Protein AF-A0A2W5Z7L6-F1 (afdb_monomer_lite)

Foldseek 3Di:
DDDDDPQQQLVLLLCVQWFDPDDSPRSVVSNVVLLVVLVVLCVVVVDDPDPPPLDDDLVLSVVVNVVCVVVVTDTDDSVRSVVSSSVSCVSRSSSVVVVCVVVVHPDDRSDDDCPDPPPPPPPPPPPPDDDDD

Structure (mmCIF, N/CA/C/O backbone):
data_AF-A0A2W5Z7L6-F1
#
_entry.id   AF-A0A2W5Z7L6-F1
#
loop_
_atom_site.group_PDB
_atom_site.id
_atom_site.type_symbol
_atom_site.label_atom_id
_atom_site.label_alt_id
_atom_site.label_comp_id
_atom_site.label_asym_id
_atom_site.label_entity_id
_atom_site.label_seq_id
_atom_site.pdbx_PDB_ins_code
_atom_site.Cartn_x
_atom_site.Cartn_y
_atom_site.Cartn_z
_atom_site.occupancy
_atom_site.B_iso_or_equiv
_atom_site.auth_seq_id
_atom_site.auth_comp_id
_atom_site.auth_asym_id
_atom_site.auth_atom_id
_atom_site.pdbx_PDB_model_num
ATOM 1 N N . MET A 1 1 ? -24.737 1.013 -9.338 1.00 31.98 1 MET A N 1
ATOM 2 C CA . MET A 1 1 ? -24.524 -0.426 -9.071 1.00 31.98 1 MET A CA 1
ATOM 3 C C . MET A 1 1 ? -23.499 -0.945 -10.077 1.00 31.98 1 MET A C 1
ATOM 5 O O . MET A 1 1 ? -23.868 -1.246 -11.199 1.00 31.98 1 MET A O 1
ATOM 9 N N . GLY A 1 2 ? -22.207 -0.924 -9.748 1.00 28.06 2 GLY A N 1
ATOM 10 C CA . GLY A 1 2 ? -21.147 -1.270 -10.710 1.00 28.06 2 GLY A CA 1
ATOM 11 C C . GLY A 1 2 ? -19.815 -0.652 -10.316 1.00 28.06 2 GLY A C 1
ATOM 12 O O . GLY A 1 2 ? -19.227 0.117 -11.063 1.00 28.06 2 GLY A O 1
ATOM 13 N N . GLU A 1 3 ? -19.409 -0.903 -9.076 1.00 34.84 3 GLU A N 1
ATOM 14 C CA . GLU A 1 3 ? -18.363 -0.161 -8.379 1.00 34.84 3 GLU A CA 1
ATOM 15 C C . GLU A 1 3 ? -17.191 -1.080 -8.040 1.00 34.84 3 GLU A C 1
ATOM 17 O O . GLU A 1 3 ? -16.825 -1.228 -6.879 1.00 34.84 3 GLU A O 1
ATOM 22 N N . LEU A 1 4 ? -16.611 -1.784 -9.010 1.00 37.47 4 LEU A N 1
ATOM 23 C CA . LEU A 1 4 ? -15.525 -2.692 -8.662 1.00 37.47 4 LEU A CA 1
ATOM 24 C C . LEU A 1 4 ? -14.564 -2.942 -9.827 1.00 37.47 4 LEU A C 1
ATOM 26 O O . LEU A 1 4 ? -14.965 -3.255 -10.938 1.00 37.47 4 LEU A O 1
ATOM 30 N N . VAL A 1 5 ? -13.275 -2.894 -9.474 1.00 38.72 5 VAL A N 1
ATOM 31 C CA . VAL A 1 5 ? -12.135 -3.509 -10.174 1.00 38.72 5 VAL A CA 1
ATOM 32 C C . VAL A 1 5 ? -11.429 -2.662 -11.238 1.00 38.72 5 VAL A C 1
ATOM 34 O O . VAL A 1 5 ? -11.528 -2.899 -12.431 1.00 38.72 5 VAL A O 1
ATOM 37 N N . ARG A 1 6 ? -10.542 -1.778 -10.767 1.00 46.94 6 ARG A N 1
ATOM 38 C CA . ARG A 1 6 ? -9.160 -1.650 -11.288 1.00 46.94 6 ARG A CA 1
ATOM 39 C C . ARG A 1 6 ? -8.192 -1.486 -10.107 1.00 46.94 6 ARG A C 1
ATOM 41 O O . ARG A 1 6 ? -7.502 -0.486 -9.958 1.00 46.94 6 ARG A O 1
ATOM 48 N N . ARG A 1 7 ? -8.292 -2.462 -9.196 1.00 57.03 7 ARG A N 1
ATOM 49 C CA . ARG A 1 7 ? -7.987 -2.394 -7.753 1.00 57.03 7 ARG A CA 1
ATOM 50 C C . ARG A 1 7 ? -6.961 -3.440 -7.283 1.00 57.03 7 ARG A C 1
ATOM 52 O O . ARG A 1 7 ? -6.832 -3.657 -6.091 1.00 57.03 7 ARG A O 1
ATOM 59 N N . GLY A 1 8 ? -6.299 -4.143 -8.199 1.00 62.47 8 GLY A N 1
ATOM 60 C CA . GLY A 1 8 ? -5.717 -5.458 -7.923 1.00 62.47 8 GLY A CA 1
ATOM 61 C C . GLY A 1 8 ? -4.839 -5.540 -6.667 1.00 62.47 8 GLY A C 1
ATOM 62 O O . GLY A 1 8 ? -5.253 -6.136 -5.677 1.00 62.47 8 GLY A O 1
ATOM 63 N N . ALA A 1 9 ? -3.639 -4.957 -6.709 1.00 74.62 9 ALA A N 1
ATOM 64 C CA . ALA A 1 9 ? -2.643 -5.133 -5.651 1.00 74.62 9 ALA A CA 1
ATOM 65 C C . ALA A 1 9 ? -2.923 -4.284 -4.398 1.00 74.62 9 ALA A C 1
ATOM 67 O O . ALA A 1 9 ? -2.893 -4.831 -3.296 1.00 74.62 9 ALA A O 1
ATOM 68 N N . ASP A 1 10 ? -3.251 -2.993 -4.537 1.00 79.88 10 ASP A N 1
ATOM 69 C CA . ASP A 1 10 ? -3.519 -2.121 -3.380 1.00 79.88 10 ASP A CA 1
ATOM 70 C C . ASP A 1 10 ? -4.782 -2.541 -2.622 1.00 79.88 10 ASP A C 1
ATOM 72 O O . ASP A 1 10 ? -4.746 -2.649 -1.399 1.00 79.88 10 ASP A O 1
ATOM 76 N N . ALA A 1 11 ? -5.885 -2.874 -3.307 1.00 81.00 11 ALA A N 1
ATOM 77 C CA . ALA A 1 11 ? -7.087 -3.327 -2.603 1.00 81.00 11 ALA A CA 1
ATOM 78 C C . ALA A 1 11 ? -6.933 -4.743 -2.046 1.00 81.00 11 ALA A C 1
ATOM 80 O O . ALA A 1 11 ? -7.488 -5.034 -0.991 1.00 81.00 11 ALA A O 1
ATOM 81 N N . ALA A 1 12 ? -6.160 -5.616 -2.700 1.00 84.31 12 ALA A N 1
ATOM 82 C CA . ALA A 1 12 ? -5.785 -6.892 -2.102 1.00 84.31 12 ALA A CA 1
ATOM 83 C C . ALA A 1 12 ? -4.958 -6.696 -0.827 1.00 84.31 12 ALA A C 1
ATOM 85 O O . ALA A 1 12 ? -5.232 -7.344 0.180 1.00 84.31 12 ALA A O 1
ATOM 86 N N . THR A 1 13 ? -3.985 -5.783 -0.861 1.00 86.12 13 THR A N 1
ATOM 87 C CA . THR A 1 13 ? -3.162 -5.435 0.303 1.00 86.12 13 THR A CA 1
ATOM 88 C C . THR A 1 13 ? -4.048 -4.898 1.421 1.00 86.12 13 THR A C 1
ATOM 90 O O . THR A 1 13 ? -3.995 -5.420 2.527 1.00 86.12 13 THR A O 1
ATOM 93 N N . LEU A 1 14 ? -4.946 -3.959 1.106 1.00 87.38 14 LEU A N 1
ATOM 94 C CA . LEU A 1 14 ? -5.916 -3.404 2.045 1.00 87.38 14 LEU A CA 1
ATOM 95 C C . LEU A 1 14 ? -6.777 -4.510 2.671 1.00 87.38 14 LEU A C 1
ATOM 97 O O . LEU A 1 14 ? -6.848 -4.615 3.886 1.00 87.38 14 LEU A O 1
ATOM 101 N N . VAL A 1 15 ? -7.359 -5.402 1.864 1.00 87.00 15 VAL A N 1
ATOM 102 C CA . VAL A 1 15 ? -8.164 -6.533 2.359 1.00 87.00 15 VAL A CA 1
ATOM 103 C C . VAL A 1 15 ? -7.360 -7.450 3.282 1.00 87.00 15 VAL A C 1
ATOM 105 O O . VAL A 1 15 ? -7.878 -7.913 4.295 1.00 87.00 15 VAL A O 1
ATOM 108 N N . MET A 1 16 ? -6.100 -7.726 2.950 1.00 88.50 16 MET A N 1
ATOM 109 C CA . MET A 1 16 ? -5.254 -8.630 3.727 1.00 88.50 16 MET A CA 1
ATOM 110 C C . MET A 1 16 ? -4.808 -8.041 5.070 1.00 88.50 16 MET A C 1
ATOM 112 O O . MET A 1 16 ? -4.636 -8.803 6.030 1.00 88.50 16 MET A O 1
ATOM 116 N N . THR A 1 17 ? -4.599 -6.723 5.139 1.00 89.75 17 THR A N 1
ATOM 117 C CA . THR A 1 17 ? -4.024 -6.056 6.315 1.00 89.75 17 THR A CA 1
ATOM 118 C C . THR A 1 17 ? -5.068 -5.408 7.214 1.00 89.75 17 THR A C 1
ATOM 120 O O . THR A 1 17 ? -4.860 -5.377 8.424 1.00 89.75 17 THR A O 1
ATOM 123 N N . THR A 1 18 ? -6.191 -4.934 6.663 1.00 89.31 18 THR A N 1
ATOM 124 C CA . THR A 1 18 ? -7.180 -4.149 7.418 1.00 89.31 18 THR A CA 1
ATOM 125 C C . THR A 1 18 ? -8.434 -4.926 7.790 1.00 89.31 18 THR A C 1
ATOM 127 O O . THR A 1 18 ? -8.981 -4.669 8.859 1.00 89.31 18 THR A O 1
ATOM 130 N N . LEU A 1 19 ? -8.899 -5.876 6.968 1.00 89.56 19 LEU A N 1
ATOM 131 C CA . LEU A 1 19 ? -10.149 -6.588 7.248 1.00 89.56 19 LEU A CA 1
ATOM 132 C C . LEU A 1 19 ? -9.960 -7.701 8.284 1.00 89.56 19 LEU A C 1
ATOM 134 O O . LEU A 1 19 ? -8.963 -8.435 8.287 1.00 89.56 19 LEU A O 1
ATOM 138 N N . ASP A 1 20 ? -10.972 -7.851 9.135 1.00 88.62 20 ASP A N 1
ATOM 139 C CA . ASP A 1 20 ? -11.078 -8.938 10.102 1.00 88.62 20 ASP A CA 1
ATOM 140 C C . ASP A 1 20 ? -12.243 -9.886 9.769 1.00 88.62 20 ASP A C 1
ATOM 142 O O . ASP A 1 20 ? -13.331 -9.457 9.377 1.00 88.62 20 ASP A O 1
ATOM 146 N N . GLY A 1 21 ? -12.006 -11.194 9.901 1.00 82.69 21 GLY A N 1
ATOM 147 C CA . GLY A 1 21 ? -13.012 -12.238 9.666 1.00 82.69 21 GLY A CA 1
ATOM 148 C C . GLY A 1 21 ? -13.432 -12.472 8.205 1.00 82.69 21 GLY A C 1
ATOM 149 O O . GLY A 1 21 ? -14.432 -13.151 7.971 1.00 82.69 21 GLY A O 1
ATOM 150 N N . VAL A 1 22 ? -12.704 -11.939 7.215 1.00 83.25 22 VAL A N 1
ATOM 151 C CA . VAL A 1 22 ? -13.022 -12.092 5.779 1.00 83.25 22 VAL A CA 1
ATOM 152 C C . VAL A 1 22 ? -12.050 -13.071 5.098 1.00 83.25 22 VAL A C 1
ATOM 154 O O . VAL A 1 22 ? -10.847 -13.011 5.360 1.00 83.25 22 VAL A O 1
ATOM 157 N N . PRO A 1 23 ? -12.509 -13.956 4.190 1.00 84.12 23 PRO A N 1
ATOM 158 C CA . PRO A 1 23 ? -11.617 -14.816 3.413 1.00 84.12 23 PRO A CA 1
ATOM 159 C C . PRO A 1 23 ? -10.623 -14.018 2.552 1.00 84.12 23 PRO A C 1
ATOM 161 O O . PRO A 1 23 ? -11.008 -13.295 1.636 1.00 84.12 23 PRO A O 1
ATOM 164 N N . VAL A 1 24 ? -9.322 -14.205 2.792 1.00 86.25 24 VAL A N 1
ATOM 165 C CA . VAL A 1 24 ? -8.242 -13.453 2.114 1.00 86.25 24 VAL A CA 1
ATOM 166 C C . VAL A 1 24 ? -7.613 -14.176 0.914 1.00 86.25 24 VAL A C 1
ATOM 168 O O . VAL A 1 24 ? -6.661 -13.671 0.324 1.00 86.25 24 VAL A O 1
ATOM 171 N N . GLY A 1 25 ? -8.102 -15.363 0.535 1.00 82.75 25 GLY A N 1
ATOM 172 C CA . GLY A 1 25 ? -7.473 -16.208 -0.496 1.00 82.75 25 GLY A CA 1
ATOM 173 C C . GLY A 1 25 ? -7.332 -15.518 -1.860 1.00 82.75 25 GLY A C 1
ATOM 174 O O . GLY A 1 25 ? -6.235 -15.451 -2.416 1.00 82.75 25 GLY A O 1
ATOM 175 N N . HIS A 1 26 ? -8.422 -14.930 -2.356 1.00 83.81 26 HIS A N 1
ATOM 176 C CA . HIS A 1 26 ? -8.436 -14.187 -3.620 1.00 83.81 26 HIS A CA 1
ATOM 177 C C . HIS A 1 26 ? -7.556 -12.932 -3.565 1.00 83.81 26 HIS A C 1
ATOM 179 O O . HIS A 1 26 ? -6.823 -12.648 -4.512 1.00 83.81 26 HIS A O 1
ATOM 185 N N . ALA A 1 27 ? -7.568 -12.218 -2.434 1.00 85.12 27 ALA A N 1
ATOM 186 C CA . ALA A 1 27 ? -6.703 -11.062 -2.219 1.00 85.12 27 ALA A CA 1
ATOM 187 C C . ALA A 1 27 ? -5.222 -11.471 -2.271 1.00 85.12 27 ALA A C 1
ATOM 189 O O . ALA A 1 27 ? -4.432 -10.874 -2.996 1.00 85.12 27 ALA A O 1
ATOM 190 N N . ARG A 1 28 ? -4.847 -12.569 -1.609 1.00 85.88 28 ARG A N 1
ATOM 191 C CA . ARG A 1 28 ? -3.474 -13.088 -1.638 1.00 85.88 28 ARG A CA 1
ATOM 192 C C . ARG A 1 28 ? -3.019 -13.471 -3.046 1.00 85.88 28 ARG A C 1
ATOM 194 O O . ARG A 1 28 ? -1.869 -13.204 -3.391 1.00 85.88 28 ARG A O 1
ATOM 201 N N . LEU A 1 29 ? -3.888 -14.089 -3.847 1.00 87.25 29 LEU A N 1
ATOM 202 C CA . LEU A 1 29 ? -3.576 -14.416 -5.240 1.00 87.25 29 LEU A CA 1
ATOM 203 C C . LEU A 1 29 ? -3.331 -13.142 -6.058 1.00 87.25 29 LEU A C 1
ATOM 205 O O . LEU A 1 29 ? -2.295 -13.022 -6.707 1.00 87.25 29 LEU A O 1
ATOM 209 N N . MET A 1 30 ? -4.243 -12.174 -5.972 1.00 86.81 30 MET A N 1
ATOM 210 C CA . MET A 1 30 ? -4.142 -10.904 -6.692 1.00 86.81 30 MET A CA 1
ATOM 211 C C . MET A 1 30 ? -2.889 -10.110 -6.292 1.00 86.81 30 MET A C 1
ATOM 213 O O . MET A 1 30 ? -2.201 -9.577 -7.160 1.00 86.81 30 MET A O 1
ATOM 217 N N . PHE A 1 31 ? -2.547 -10.085 -5.000 1.00 86.12 31 PHE A N 1
ATOM 218 C CA . PHE A 1 31 ? -1.304 -9.486 -4.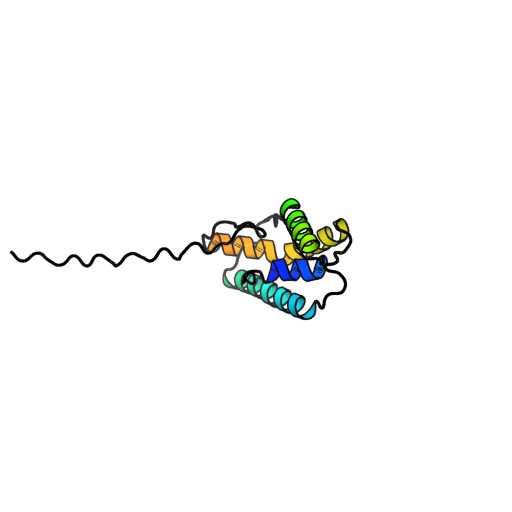514 1.00 86.12 31 PHE A CA 1
ATOM 219 C C . PHE A 1 31 ? -0.076 -10.155 -5.141 1.00 86.12 31 PHE A C 1
ATOM 221 O O . PHE A 1 31 ? 0.797 -9.462 -5.655 1.00 86.12 31 PHE A O 1
ATOM 228 N N . LYS A 1 32 ? -0.014 -11.495 -5.144 1.00 86.75 32 LYS A N 1
ATOM 229 C CA . LYS A 1 32 ? 1.118 -12.232 -5.728 1.00 86.75 32 LYS A CA 1
ATOM 230 C C . LYS A 1 32 ? 1.266 -11.963 -7.222 1.00 86.75 32 LYS A C 1
ATOM 232 O O . LYS A 1 32 ? 2.367 -11.668 -7.668 1.00 86.75 32 LYS A O 1
ATOM 237 N N . VAL A 1 33 ? 0.170 -12.0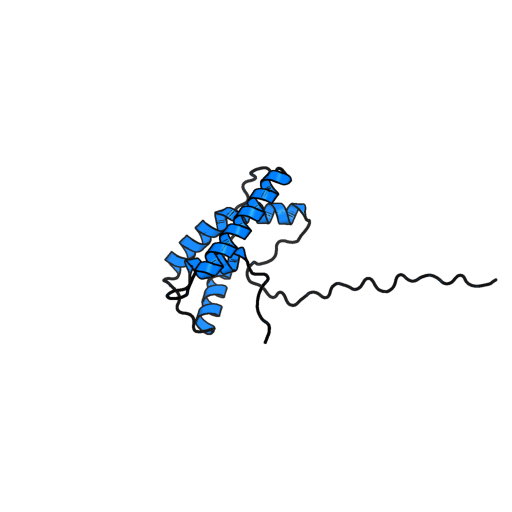39 -7.977 1.00 88.44 33 VAL A N 1
ATOM 238 C CA . VAL A 1 33 ? 0.177 -11.771 -9.424 1.00 88.44 33 VAL A CA 1
ATOM 239 C C . VAL A 1 33 ? 0.630 -10.338 -9.703 1.00 88.44 33 VAL A C 1
ATOM 241 O O . VAL A 1 33 ? 1.493 -10.126 -10.548 1.00 88.44 33 VAL A O 1
ATOM 244 N N . GLY A 1 34 ? 0.104 -9.359 -8.960 1.00 83.00 34 GLY A N 1
ATOM 245 C CA . GLY A 1 34 ? 0.503 -7.958 -9.103 1.00 83.00 34 GLY A CA 1
ATOM 246 C C . GLY A 1 34 ? 1.978 -7.719 -8.771 1.00 83.00 34 GLY A C 1
ATOM 247 O O . GLY A 1 34 ? 2.671 -7.044 -9.526 1.00 83.00 34 GLY A O 1
ATOM 248 N N . ALA A 1 35 ? 2.477 -8.306 -7.682 1.00 83.50 35 ALA A N 1
ATOM 249 C CA . ALA A 1 35 ? 3.879 -8.187 -7.290 1.00 83.50 35 ALA A CA 1
ATOM 250 C C . ALA A 1 35 ? 4.826 -8.811 -8.330 1.00 83.50 35 ALA A C 1
ATOM 252 O O . ALA A 1 35 ? 5.838 -8.202 -8.672 1.00 83.50 35 ALA A O 1
ATOM 253 N N . HIS A 1 36 ? 4.481 -9.984 -8.872 1.00 85.38 36 HIS A N 1
ATOM 254 C CA . HIS A 1 36 ? 5.264 -10.619 -9.933 1.00 85.38 36 HIS A CA 1
ATOM 255 C C . HIS A 1 36 ? 5.257 -9.810 -11.228 1.00 85.38 36 HIS A C 1
ATOM 257 O O . HIS A 1 36 ? 6.318 -9.609 -11.800 1.00 85.38 36 HIS A O 1
ATOM 263 N N . LEU A 1 37 ? 4.111 -9.257 -11.638 1.00 85.31 37 LEU A N 1
ATOM 264 C CA . LEU A 1 37 ? 4.045 -8.393 -12.819 1.00 85.31 37 LEU A CA 1
ATOM 265 C C . LEU A 1 37 ? 5.012 -7.204 -12.711 1.00 85.31 37 LEU A C 1
ATOM 267 O O . LEU A 1 37 ? 5.725 -6.895 -13.662 1.00 85.31 37 LEU A O 1
ATOM 271 N N . VAL A 1 38 ? 5.050 -6.541 -11.551 1.00 81.38 38 VAL A N 1
ATOM 272 C CA . VAL A 1 38 ? 5.969 -5.417 -11.317 1.00 81.38 38 VAL A CA 1
ATOM 273 C C . VAL A 1 38 ? 7.428 -5.881 -11.350 1.00 81.38 38 VAL A C 1
ATOM 275 O O . VAL A 1 38 ? 8.274 -5.198 -11.927 1.00 81.38 38 VAL A O 1
ATOM 278 N N . ALA A 1 39 ? 7.728 -7.043 -10.766 1.00 82.31 39 ALA A N 1
ATOM 279 C CA . ALA A 1 39 ? 9.067 -7.625 -10.806 1.00 82.31 39 ALA A CA 1
ATOM 280 C C . ALA A 1 39 ? 9.508 -7.964 -12.243 1.00 82.31 39 ALA A C 1
ATOM 282 O O . ALA A 1 39 ? 10.634 -7.644 -12.629 1.00 82.31 39 ALA A O 1
ATOM 283 N N . ASP A 1 40 ? 8.613 -8.532 -13.050 1.00 84.81 40 ASP A N 1
ATOM 284 C CA . ASP A 1 40 ? 8.870 -8.876 -14.449 1.00 84.81 40 ASP A CA 1
ATOM 285 C C . ASP A 1 40 ? 9.093 -7.621 -15.296 1.00 84.81 40 ASP A C 1
ATOM 287 O O . ASP A 1 40 ? 10.039 -7.562 -16.079 1.00 84.81 40 ASP A O 1
ATOM 291 N N . MET A 1 41 ? 8.285 -6.573 -15.098 1.00 82.69 41 MET A N 1
ATOM 292 C CA . MET A 1 41 ? 8.498 -5.282 -15.758 1.00 82.69 41 MET A CA 1
ATOM 293 C C . MET A 1 41 ? 9.849 -4.679 -15.381 1.00 82.69 41 MET A C 1
ATOM 295 O O . MET A 1 41 ? 10.602 -4.258 -16.259 1.00 82.69 41 MET A O 1
ATOM 299 N N . ARG A 1 42 ? 10.205 -4.705 -14.094 1.00 78.31 42 ARG A N 1
ATOM 300 C CA . ARG A 1 42 ? 11.516 -4.240 -13.635 1.00 78.31 42 ARG A CA 1
ATOM 301 C C . ARG A 1 42 ? 12.662 -5.005 -14.292 1.00 78.31 42 ARG A C 1
ATOM 303 O O . ARG A 1 42 ? 13.632 -4.382 -14.717 1.00 78.31 42 ARG A O 1
ATOM 310 N N . SER A 1 43 ? 12.543 -6.326 -14.403 1.00 82.06 43 SER A N 1
ATOM 311 C CA . SER A 1 43 ? 13.537 -7.166 -15.075 1.00 82.06 43 SER A CA 1
ATOM 312 C C . SER A 1 43 ? 13.634 -6.850 -16.573 1.00 82.06 43 SER A C 1
ATOM 314 O O . SER A 1 43 ? 14.728 -6.630 -17.095 1.00 82.06 43 SER A O 1
ATOM 316 N N . ASN A 1 44 ? 12.491 -6.753 -17.256 1.00 82.25 44 ASN A N 1
ATOM 317 C CA . ASN A 1 44 ? 12.417 -6.565 -18.702 1.00 82.25 44 ASN A CA 1
ATOM 318 C C . ASN A 1 44 ? 12.907 -5.181 -19.154 1.00 82.25 44 ASN A C 1
ATOM 320 O O . ASN A 1 44 ? 13.626 -5.067 -20.144 1.00 82.25 44 ASN A O 1
ATOM 324 N N . PHE A 1 45 ? 12.545 -4.127 -18.421 1.00 76.88 45 PHE A N 1
ATOM 325 C CA . PHE A 1 45 ? 12.911 -2.747 -18.752 1.00 76.88 45 PHE A CA 1
ATOM 326 C C . PHE A 1 45 ? 14.196 -2.270 -18.061 1.00 76.88 45 PHE A C 1
ATOM 328 O O . PHE A 1 45 ? 14.640 -1.154 -18.320 1.00 76.88 45 PHE A O 1
ATOM 335 N N . LYS A 1 46 ? 14.816 -3.118 -17.224 1.00 76.75 46 LYS A N 1
ATOM 336 C CA . LYS A 1 46 ? 16.070 -2.847 -16.501 1.00 76.75 46 LYS A CA 1
ATOM 337 C C . LYS A 1 46 ? 16.044 -1.517 -15.737 1.00 76.75 46 LYS A C 1
ATOM 339 O O . LYS A 1 46 ? 16.978 -0.724 -15.840 1.00 76.75 46 LYS A O 1
ATOM 344 N N . TYR A 1 47 ? 14.976 -1.267 -14.977 1.00 69.62 47 TYR A N 1
ATOM 345 C CA . TYR A 1 47 ? 14.900 -0.071 -14.133 1.00 69.62 47 TYR A CA 1
ATOM 346 C C . TYR A 1 47 ? 16.027 -0.090 -13.090 1.00 69.62 47 TYR A C 1
ATOM 348 O O . TYR A 1 47 ? 16.227 -1.097 -12.403 1.00 69.62 47 TYR A O 1
ATOM 356 N N . SER A 1 48 ? 16.755 1.019 -12.967 1.00 61.69 48 SER A N 1
ATOM 357 C CA . SER A 1 48 ? 17.714 1.231 -11.880 1.00 61.69 48 SER A CA 1
ATOM 358 C C . SER A 1 48 ? 16.970 1.290 -10.540 1.00 61.69 48 SER A C 1
ATOM 360 O O . SER A 1 48 ? 15.875 1.851 -10.480 1.00 61.69 48 SER A O 1
ATOM 362 N N . ASP A 1 49 ? 17.558 0.748 -9.464 1.00 54.88 49 ASP A N 1
ATOM 363 C CA . ASP A 1 49 ? 17.122 1.016 -8.080 1.00 54.88 49 ASP A CA 1
ATOM 364 C C . ASP A 1 49 ? 17.392 2.496 -7.776 1.00 54.88 49 ASP A C 1
ATOM 366 O O . ASP A 1 49 ? 18.392 2.862 -7.166 1.00 54.88 49 ASP A O 1
ATOM 370 N N . HIS A 1 50 ? 16.554 3.390 -8.285 1.00 52.59 50 HIS A N 1
ATOM 371 C CA . HIS A 1 50 ? 16.489 4.730 -7.733 1.00 52.59 50 HIS A CA 1
ATOM 372 C C . HIS A 1 50 ? 15.652 4.662 -6.457 1.00 52.59 50 HIS A C 1
ATOM 374 O O . HIS A 1 50 ? 14.621 3.985 -6.444 1.00 52.59 50 HIS A O 1
ATOM 380 N N . ASP A 1 51 ? 16.111 5.361 -5.412 1.00 48.19 51 ASP A N 1
ATOM 381 C CA . ASP A 1 51 ? 15.471 5.565 -4.102 1.00 48.19 51 ASP A CA 1
ATOM 382 C C . ASP A 1 51 ? 14.109 6.267 -4.233 1.00 48.19 51 ASP A C 1
ATOM 384 O O . ASP A 1 51 ? 13.870 7.391 -3.792 1.00 48.19 51 ASP A O 1
ATOM 388 N N . GLN A 1 52 ? 13.180 5.602 -4.899 1.00 52.69 52 GLN A N 1
ATOM 389 C CA . GLN A 1 52 ? 11.800 6.008 -4.985 1.00 52.69 52 GLN A CA 1
ATOM 390 C C . GLN A 1 52 ? 11.149 5.623 -3.673 1.00 52.69 52 GLN A C 1
ATOM 392 O O . GLN A 1 52 ? 10.731 4.480 -3.471 1.00 52.69 52 GLN A O 1
ATOM 397 N N . VAL A 1 53 ? 11.068 6.609 -2.782 1.00 52.19 53 VAL A N 1
ATOM 398 C CA . VAL A 1 53 ? 10.202 6.553 -1.611 1.00 52.19 53 VAL A CA 1
ATOM 399 C C . VAL A 1 53 ? 8.811 6.203 -2.123 1.00 52.19 53 VAL A C 1
ATOM 401 O O . VAL A 1 53 ? 8.186 6.965 -2.864 1.00 52.19 53 VAL A O 1
ATOM 404 N N . ALA A 1 54 ? 8.350 5.002 -1.785 1.00 55.72 54 ALA A N 1
ATOM 405 C CA . ALA A 1 54 ? 6.995 4.566 -2.050 1.00 55.72 54 ALA A CA 1
ATOM 406 C C . ALA A 1 54 ? 6.059 5.404 -1.173 1.00 55.72 54 ALA A C 1
ATOM 408 O O . ALA A 1 54 ? 5.651 4.962 -0.105 1.00 55.72 54 ALA A O 1
ATOM 409 N N . GLY A 1 55 ? 5.763 6.631 -1.607 1.00 55.44 55 GLY A N 1
ATOM 410 C CA . GLY A 1 55 ? 4.817 7.517 -0.946 1.00 55.44 55 GLY A CA 1
ATOM 411 C C . GLY A 1 55 ? 3.487 6.790 -0.806 1.00 55.44 55 GLY A C 1
ATOM 412 O O . GLY A 1 55 ? 2.826 6.456 -1.797 1.00 55.44 55 GLY A O 1
ATOM 413 N N . VAL A 1 56 ? 3.151 6.436 0.428 1.00 60.75 56 VAL A N 1
ATOM 414 C CA . VAL A 1 56 ? 1.783 6.148 0.828 1.00 60.75 56 VAL A CA 1
ATOM 415 C C . VAL A 1 56 ? 1.384 7.335 1.672 1.00 60.75 56 VAL A C 1
ATOM 417 O O . VAL A 1 56 ? 1.907 7.507 2.770 1.00 60.75 56 VAL A O 1
ATOM 420 N N . GLU A 1 57 ? 0.457 8.136 1.173 1.00 71.56 57 GLU A N 1
ATOM 421 C CA . GLU A 1 57 ? -0.159 9.158 2.003 1.00 71.56 57 GLU A CA 1
ATOM 422 C C . GLU A 1 57 ? -1.042 8.438 3.029 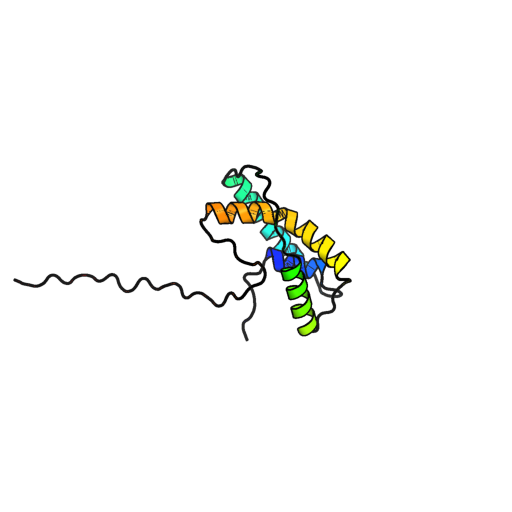1.00 71.56 57 GLU A C 1
ATOM 424 O O . GLU A 1 57 ? -2.009 7.761 2.666 1.00 71.56 57 GLU A O 1
ATOM 429 N N . ARG A 1 58 ? -0.677 8.523 4.316 1.00 81.31 58 ARG A N 1
ATOM 430 C CA . ARG A 1 58 ? -1.447 7.963 5.447 1.00 81.31 58 ARG A CA 1
ATOM 431 C C . ARG A 1 58 ? -2.918 8.370 5.380 1.00 81.31 58 ARG A C 1
ATOM 433 O O . ARG A 1 58 ? -3.797 7.561 5.664 1.00 81.31 58 ARG A O 1
ATOM 440 N N . GLU A 1 59 ? -3.163 9.589 4.918 1.00 80.69 59 GLU A N 1
ATOM 441 C CA . GLU A 1 59 ? -4.489 10.148 4.685 1.00 80.69 59 GLU A CA 1
ATOM 442 C C . GLU A 1 59 ? -5.329 9.295 3.718 1.00 80.69 59 GLU A C 1
ATOM 444 O O . GLU A 1 59 ? -6.472 8.965 4.030 1.00 80.69 59 GLU A O 1
ATOM 449 N N . GLU A 1 60 ? -4.754 8.821 2.604 1.00 78.00 60 GLU A N 1
ATOM 450 C CA . GLU A 1 60 ? -5.470 7.946 1.663 1.00 78.00 60 GLU A CA 1
ATOM 451 C C . GLU A 1 60 ? -5.859 6.610 2.320 1.00 78.00 60 GLU A C 1
ATOM 453 O O . GLU A 1 60 ? -6.955 6.092 2.095 1.00 78.00 60 GLU A O 1
ATOM 458 N N . PHE A 1 61 ? -4.996 6.049 3.174 1.00 84.19 61 PHE A N 1
ATOM 459 C CA . PHE A 1 61 ? -5.304 4.814 3.902 1.00 84.19 61 PHE A CA 1
ATOM 460 C C . PHE A 1 61 ? -6.430 5.003 4.919 1.00 84.19 61 PHE A C 1
ATOM 462 O O . PHE A 1 61 ? -7.331 4.159 5.013 1.00 84.19 61 PHE A O 1
ATOM 469 N N . ASP A 1 62 ? -6.399 6.105 5.661 1.00 87.81 62 ASP A N 1
ATOM 470 C CA . ASP A 1 62 ? -7.426 6.423 6.645 1.00 87.81 62 ASP A CA 1
ATOM 471 C C . ASP A 1 62 ? -8.787 6.637 5.961 1.00 87.81 62 ASP A C 1
ATOM 473 O O . ASP A 1 62 ? -9.799 6.086 6.412 1.00 87.81 62 ASP A O 1
ATOM 477 N N . ASP A 1 63 ? -8.804 7.305 4.807 1.00 85.38 63 ASP A N 1
ATOM 478 C CA . ASP A 1 63 ? -9.977 7.438 3.940 1.00 85.38 63 ASP A CA 1
ATOM 479 C C . ASP A 1 63 ? -10.519 6.080 3.471 1.00 85.38 63 ASP A C 1
ATOM 481 O O . ASP A 1 63 ? -11.733 5.835 3.495 1.00 85.38 63 ASP A O 1
ATOM 485 N N . ALA A 1 64 ? -9.633 5.156 3.083 1.00 85.19 64 ALA A N 1
ATOM 486 C CA . ALA A 1 64 ? -9.998 3.781 2.737 1.00 85.19 64 ALA A CA 1
ATOM 487 C C . ALA A 1 64 ? -10.720 3.087 3.894 1.00 85.19 64 ALA A C 1
ATOM 489 O O . ALA A 1 64 ? -11.781 2.481 3.716 1.00 85.19 64 ALA A O 1
ATOM 490 N N . CYS A 1 65 ? -10.138 3.184 5.088 1.00 87.81 65 CYS A N 1
ATOM 491 C CA . CYS A 1 65 ? -10.655 2.553 6.291 1.00 87.81 65 CYS A CA 1
ATOM 492 C C . CYS A 1 65 ? -12.017 3.138 6.668 1.00 87.81 65 CYS A C 1
ATOM 494 O O . CYS A 1 65 ? -12.941 2.394 6.997 1.00 87.81 65 CYS A O 1
ATOM 496 N N . GLN A 1 66 ? -12.196 4.455 6.548 1.00 88.06 66 GLN A N 1
ATOM 497 C CA . GLN A 1 66 ? -13.498 5.087 6.754 1.00 88.06 66 GLN A CA 1
ATOM 498 C C . GLN A 1 66 ? -14.554 4.571 5.770 1.00 88.06 66 GLN A C 1
ATOM 500 O O . GLN A 1 66 ? -15.676 4.270 6.183 1.00 88.06 66 GLN A O 1
ATOM 505 N N . ARG A 1 67 ? -14.212 4.420 4.484 1.00 86.31 67 ARG A N 1
ATOM 506 C CA . ARG A 1 67 ? -15.128 3.860 3.474 1.00 86.31 67 ARG A CA 1
ATOM 507 C C . ARG A 1 67 ? -15.508 2.413 3.794 1.00 86.31 67 ARG A C 1
ATOM 509 O O . ARG A 1 67 ? -16.684 2.067 3.715 1.00 86.31 67 ARG A O 1
ATOM 516 N N . LEU A 1 68 ? -14.551 1.587 4.219 1.00 86.56 68 LEU A N 1
ATOM 517 C CA . LEU A 1 68 ? -14.808 0.199 4.617 1.00 86.56 68 LEU A CA 1
ATOM 518 C C . LEU A 1 68 ? -15.695 0.101 5.868 1.00 86.56 68 LEU A C 1
ATOM 520 O O . LEU A 1 68 ? -16.629 -0.700 5.885 1.00 86.56 68 LEU A O 1
ATOM 524 N N . ARG A 1 69 ? -15.469 0.951 6.880 1.00 87.50 69 ARG A N 1
ATOM 525 C CA . ARG A 1 69 ? -16.339 1.033 8.069 1.00 87.50 69 ARG A CA 1
ATOM 526 C C . ARG A 1 69 ? -17.763 1.439 7.694 1.00 87.50 69 ARG A C 1
ATOM 528 O O . ARG A 1 69 ? -18.709 0.805 8.147 1.00 87.50 69 ARG A O 1
ATOM 535 N N . LYS A 1 70 ? -17.922 2.449 6.829 1.00 86.12 70 LYS A N 1
ATOM 536 C CA . LYS A 1 70 ? -19.237 2.882 6.316 1.00 86.12 70 LYS A CA 1
ATOM 537 C C . LYS A 1 70 ? -19.962 1.765 5.560 1.00 86.12 70 LYS A C 1
ATOM 539 O O . LYS A 1 70 ? -21.180 1.678 5.641 1.00 86.12 70 LYS A O 1
ATOM 544 N N . ALA A 1 71 ? -19.223 0.898 4.871 1.00 86.12 71 ALA A N 1
ATOM 545 C CA . ALA A 1 71 ? -19.766 -0.282 4.200 1.00 86.12 71 ALA A CA 1
ATOM 546 C C . ALA A 1 71 ? -20.081 -1.460 5.151 1.00 86.12 71 ALA A C 1
ATOM 548 O O . ALA A 1 71 ? -20.557 -2.496 4.695 1.00 86.12 71 ALA A O 1
ATOM 549 N N . GLY A 1 72 ? -19.836 -1.320 6.460 1.00 88.69 72 GLY A N 1
ATOM 550 C CA . GLY A 1 72 ? -20.162 -2.327 7.474 1.00 88.69 72 GLY A CA 1
ATOM 551 C C . GLY A 1 72 ? -19.085 -3.392 7.697 1.00 88.69 72 GLY A C 1
ATOM 552 O O . GLY A 1 72 ? -19.344 -4.389 8.372 1.00 88.69 72 GLY A O 1
ATOM 553 N N . TYR A 1 73 ? -17.876 -3.211 7.158 1.00 88.56 73 TYR A N 1
ATOM 554 C CA . TYR A 1 73 ? -16.779 -4.144 7.405 1.00 88.56 73 TYR A CA 1
ATOM 555 C C . TYR A 1 73 ? -16.177 -3.962 8.799 1.00 88.56 73 TYR A C 1
ATOM 557 O O . TYR A 1 73 ? -15.979 -2.843 9.278 1.00 88.56 73 TYR A O 1
ATOM 565 N N . ARG A 1 74 ? -15.813 -5.088 9.422 1.00 89.88 74 ARG A N 1
ATOM 566 C CA . ARG A 1 74 ? -14.983 -5.097 10.629 1.00 89.88 74 ARG A CA 1
ATOM 567 C C . ARG A 1 74 ? -13.523 -4.906 10.242 1.00 89.88 74 ARG A C 1
ATOM 569 O O . ARG A 1 74 ? -12.997 -5.637 9.401 1.00 89.88 74 ARG A O 1
ATOM 576 N N . LEU A 1 75 ? -12.897 -3.906 10.855 1.00 90.06 75 LEU A N 1
ATOM 577 C CA . LEU A 1 75 ? -11.489 -3.587 10.662 1.00 90.06 75 LEU A CA 1
ATOM 578 C C . LEU A 1 75 ? -10.677 -3.990 11.888 1.00 90.06 75 LEU A C 1
ATOM 580 O O . LEU A 1 75 ? -11.169 -3.925 13.014 1.00 90.06 75 LEU A O 1
ATOM 584 N N . ARG A 1 76 ? -9.418 -4.349 11.648 1.00 90.56 76 ARG A N 1
ATOM 585 C CA . ARG A 1 76 ? -8.391 -4.478 12.682 1.00 90.56 76 ARG A CA 1
ATOM 586 C C . ARG A 1 76 ? -8.050 -3.112 13.286 1.00 90.56 76 ARG A C 1
ATOM 588 O O . ARG A 1 76 ? -8.498 -2.067 12.807 1.00 90.56 76 ARG A O 1
ATOM 595 N N . GLU A 1 77 ? -7.241 -3.141 14.341 1.00 90.31 77 GLU A N 1
ATOM 596 C CA . GLU A 1 77 ? -6.646 -1.945 14.938 1.00 90.31 77 GLU A CA 1
ATOM 597 C C . GLU A 1 77 ? -5.878 -1.148 13.865 1.00 90.31 77 GLU A C 1
ATOM 599 O O . GLU A 1 77 ? -5.185 -1.725 13.024 1.00 90.31 77 GLU A O 1
ATOM 604 N N . GLN A 1 78 ? -6.106 0.166 13.830 1.00 85.19 78 GLN A N 1
ATOM 605 C CA . GLN A 1 78 ? -5.796 1.005 12.673 1.00 85.19 78 GLN A CA 1
ATOM 606 C C . GLN A 1 78 ? -4.292 1.215 12.492 1.00 85.19 78 GLN A C 1
ATOM 608 O O . GLN A 1 78 ? -3.830 1.205 11.352 1.00 85.19 78 GLN A O 1
ATOM 613 N N . GLU A 1 79 ? -3.533 1.342 13.579 1.00 87.94 79 GLU A N 1
ATOM 614 C CA . GLU A 1 79 ? -2.086 1.542 13.520 1.00 87.94 79 GLU A CA 1
ATOM 615 C C . GLU A 1 79 ? -1.370 0.259 13.081 1.00 87.94 79 GLU A C 1
ATOM 617 O O . GLU A 1 79 ? -0.605 0.255 12.118 1.00 87.94 79 GLU A O 1
ATOM 622 N N . SER A 1 80 ? -1.724 -0.881 13.677 1.00 88.00 80 SER A N 1
ATOM 623 C CA . SER A 1 80 ? -1.202 -2.191 13.277 1.00 88.00 80 SER A CA 1
ATOM 624 C C . SER A 1 80 ? -1.547 -2.544 11.825 1.00 88.00 80 SER A C 1
ATOM 626 O O . SER A 1 80 ? -0.753 -3.173 11.115 1.00 88.00 80 SER A O 1
ATOM 628 N N . ALA A 1 81 ? -2.741 -2.160 11.366 1.00 89.50 81 ALA A N 1
ATOM 629 C CA . ALA A 1 81 ? -3.162 -2.363 9.987 1.00 89.50 81 ALA A CA 1
ATOM 630 C C . ALA A 1 81 ? -2.402 -1.450 9.010 1.00 89.50 81 ALA A C 1
ATOM 632 O O . ALA A 1 81 ? -2.077 -1.889 7.902 1.00 89.50 81 ALA A O 1
ATOM 633 N N . TRP A 1 82 ? -2.098 -0.216 9.424 1.00 88.94 82 TRP A N 1
ATOM 634 C CA . TRP A 1 82 ? -1.281 0.735 8.674 1.00 88.94 82 TRP A CA 1
ATOM 635 C C . TRP A 1 82 ? 0.153 0.234 8.493 1.00 88.94 82 TRP A C 1
ATOM 637 O O . TRP A 1 82 ? 0.630 0.166 7.359 1.00 88.94 82 TRP A O 1
ATOM 647 N N . ASP A 1 83 ? 0.810 -0.204 9.567 1.00 89.69 83 ASP A N 1
ATOM 648 C CA . ASP A 1 83 ? 2.189 -0.703 9.510 1.00 89.69 83 ASP A CA 1
ATOM 649 C C . ASP A 1 83 ? 2.321 -1.884 8.542 1.00 89.69 83 ASP A C 1
ATOM 651 O O . ASP A 1 83 ? 3.209 -1.935 7.681 1.00 89.69 83 ASP A O 1
ATOM 655 N N . GLN A 1 84 ? 1.379 -2.826 8.626 1.00 89.25 84 GLN A N 1
ATOM 656 C CA . GLN A 1 84 ? 1.330 -3.974 7.725 1.00 89.25 84 GLN A CA 1
ATOM 657 C C . GLN A 1 84 ? 1.049 -3.556 6.279 1.00 89.25 84 GLN A C 1
ATOM 659 O O . GLN A 1 84 ? 1.678 -4.081 5.355 1.00 89.25 84 GLN A O 1
ATOM 664 N N . PHE A 1 85 ? 0.125 -2.616 6.069 1.00 88.62 85 PHE A N 1
ATOM 665 C CA . PHE A 1 85 ? -0.205 -2.101 4.743 1.00 88.62 85 PHE A CA 1
ATOM 666 C C . PHE A 1 85 ? 1.001 -1.423 4.088 1.00 88.62 85 PHE A C 1
ATOM 668 O O . PHE A 1 85 ? 1.374 -1.780 2.969 1.00 88.62 85 PHE A O 1
ATOM 675 N N . SER A 1 86 ? 1.646 -0.504 4.806 1.00 86.50 86 SER A N 1
ATOM 676 C CA . SER A 1 86 ? 2.821 0.236 4.347 1.00 86.50 86 SER A CA 1
ATOM 677 C C . SER A 1 86 ? 3.981 -0.705 4.006 1.00 86.50 86 SER A C 1
ATOM 679 O O . SER A 1 86 ? 4.556 -0.637 2.912 1.00 86.50 86 SER A O 1
ATOM 681 N N . SER A 1 87 ? 4.256 -1.681 4.879 1.00 86.50 87 SER A N 1
ATOM 682 C CA . SER A 1 87 ? 5.287 -2.699 4.650 1.00 86.50 87 SER A CA 1
ATOM 683 C C . SER A 1 87 ? 5.003 -3.558 3.413 1.00 86.50 87 SER A C 1
ATOM 685 O O . SER A 1 87 ? 5.888 -3.800 2.588 1.00 86.50 87 SER A O 1
ATOM 687 N N . MET A 1 88 ? 3.761 -4.019 3.239 1.00 86.31 88 MET A N 1
ATOM 688 C CA . MET A 1 88 ? 3.387 -4.833 2.082 1.00 86.31 88 MET A CA 1
ATOM 689 C C . MET A 1 88 ? 3.413 -4.038 0.777 1.00 86.31 88 MET A C 1
ATOM 691 O O . MET A 1 88 ? 3.883 -4.561 -0.236 1.00 86.31 88 MET A O 1
ATOM 695 N N . ARG A 1 89 ? 2.937 -2.790 0.791 1.00 84.00 89 ARG A N 1
ATOM 696 C CA . ARG A 1 89 ? 2.892 -1.926 -0.391 1.00 84.00 89 ARG A CA 1
ATOM 697 C C . ARG A 1 89 ? 4.278 -1.506 -0.862 1.00 84.00 89 ARG A C 1
ATOM 699 O O . ARG A 1 89 ? 4.530 -1.501 -2.066 1.00 84.00 89 ARG A O 1
ATOM 706 N N . SER A 1 90 ? 5.204 -1.263 0.064 1.00 82.12 90 SER A N 1
ATOM 707 C CA . SER A 1 90 ? 6.597 -0.917 -0.251 1.00 82.12 90 SER A CA 1
ATOM 708 C C . SER A 1 90 ? 7.282 -1.942 -1.168 1.00 82.12 90 SER A C 1
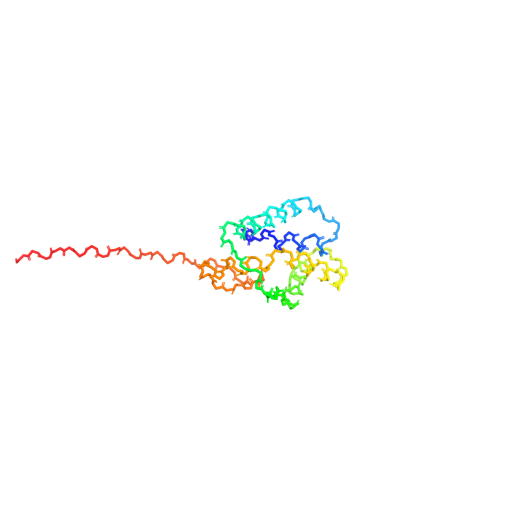ATOM 710 O O . SER A 1 90 ? 8.140 -1.576 -1.965 1.00 82.12 90 SER A O 1
ATOM 712 N N . LYS A 1 91 ? 6.854 -3.214 -1.135 1.00 81.44 91 LYS A N 1
ATOM 713 C CA . LYS A 1 91 ? 7.422 -4.299 -1.957 1.00 81.44 91 LYS A CA 1
ATOM 714 C C . LYS A 1 91 ? 7.169 -4.157 -3.457 1.00 81.44 91 LYS A C 1
ATOM 716 O O . LYS A 1 91 ? 7.935 -4.706 -4.240 1.00 81.44 91 LYS A O 1
ATOM 721 N N . TYR A 1 92 ? 6.095 -3.480 -3.863 1.00 78.44 92 TYR A N 1
ATOM 722 C CA . TYR A 1 92 ? 5.741 -3.326 -5.280 1.00 78.44 92 TYR A CA 1
ATOM 723 C C . TYR A 1 92 ? 5.586 -1.866 -5.714 1.00 78.44 92 TYR A C 1
ATOM 725 O O . TYR A 1 92 ? 5.731 -1.567 -6.895 1.00 78.44 92 TYR A O 1
ATOM 733 N N . ALA A 1 93 ? 5.311 -0.942 -4.792 1.00 79.19 93 ALA A N 1
ATOM 734 C CA . ALA A 1 93 ? 4.983 0.439 -5.134 1.00 79.19 93 ALA A CA 1
ATOM 735 C C . ALA A 1 93 ? 6.127 1.190 -5.830 1.00 79.19 93 ALA A C 1
ATOM 737 O O . ALA A 1 93 ? 5.871 1.912 -6.788 1.00 79.19 93 ALA A O 1
ATOM 738 N N . SER A 1 94 ? 7.383 0.982 -5.417 1.00 77.38 94 SER A N 1
ATOM 739 C CA . SER A 1 94 ? 8.537 1.624 -6.069 1.00 77.38 94 SER A CA 1
ATOM 740 C C . SER A 1 94 ? 8.658 1.215 -7.547 1.00 77.38 94 SER A C 1
ATOM 742 O O . SER A 1 94 ? 8.675 2.068 -8.437 1.00 77.38 94 SER A O 1
ATOM 744 N N . GLY A 1 95 ? 8.608 -0.092 -7.836 1.00 75.06 95 GLY A N 1
ATOM 745 C CA . GLY A 1 95 ? 8.658 -0.596 -9.214 1.00 75.06 95 GLY A CA 1
ATOM 746 C C . GLY A 1 95 ? 7.442 -0.187 -10.051 1.00 75.06 95 GLY A C 1
ATOM 747 O O . GLY A 1 95 ? 7.573 0.106 -11.241 1.00 75.06 95 GLY A O 1
ATOM 748 N N . LEU A 1 96 ? 6.261 -0.104 -9.432 1.00 77.50 96 LEU A N 1
ATOM 749 C CA . LEU A 1 96 ? 5.053 0.382 -10.094 1.00 77.50 96 LEU A CA 1
ATOM 750 C C . LEU A 1 96 ? 5.165 1.870 -10.466 1.00 77.50 96 LEU A C 1
ATOM 752 O O . LEU A 1 96 ? 4.790 2.256 -11.574 1.00 77.50 96 LEU A O 1
ATOM 756 N N . ASN A 1 97 ? 5.718 2.698 -9.578 1.00 77.06 97 ASN A N 1
ATOM 757 C CA . ASN A 1 97 ? 5.935 4.122 -9.833 1.00 77.06 97 ASN A CA 1
ATOM 758 C C . ASN A 1 97 ? 6.931 4.344 -10.981 1.00 77.06 97 ASN A C 1
ATOM 760 O O . ASN A 1 97 ? 6.684 5.175 -11.851 1.00 77.06 97 ASN A O 1
ATOM 764 N N . GLU A 1 98 ? 8.020 3.575 -11.031 1.00 75.62 98 GLU A N 1
ATOM 765 C CA . GLU A 1 98 ? 8.982 3.630 -12.143 1.00 75.62 98 GLU A CA 1
ATOM 766 C C . GLU A 1 98 ? 8.366 3.189 -13.474 1.00 75.62 98 GLU A C 1
ATOM 768 O O . GLU A 1 98 ? 8.515 3.871 -14.489 1.00 75.62 98 GLU A O 1
ATOM 773 N N . THR A 1 99 ? 7.575 2.115 -13.461 1.00 75.25 99 THR A N 1
ATOM 774 C CA . THR A 1 99 ? 6.816 1.677 -14.642 1.00 75.25 99 THR A CA 1
ATOM 775 C C . THR A 1 99 ? 5.901 2.795 -15.150 1.00 75.25 99 THR A C 1
ATOM 777 O O . THR A 1 99 ? 5.835 3.075 -16.345 1.00 75.25 99 THR A O 1
ATOM 780 N N . THR A 1 100 ? 5.214 3.474 -14.233 1.00 75.50 100 THR A N 1
ATOM 781 C CA . THR A 1 100 ? 4.284 4.568 -14.540 1.00 75.50 100 THR A CA 1
ATOM 782 C C . THR A 1 100 ? 5.015 5.753 -15.184 1.00 75.50 100 THR A C 1
ATOM 784 O O . THR A 1 100 ? 4.560 6.261 -16.210 1.00 75.50 100 THR A O 1
ATOM 787 N N . LYS A 1 101 ? 6.193 6.132 -14.658 1.00 73.88 101 LYS A N 1
ATOM 788 C CA . LYS A 1 101 ? 7.065 7.153 -15.265 1.00 73.88 101 LYS A CA 1
ATOM 789 C C . LYS A 1 101 ? 7.507 6.767 -16.673 1.00 73.88 101 LYS A C 1
ATOM 791 O O . LYS A 1 101 ? 7.402 7.585 -17.583 1.00 73.88 101 LYS A O 1
ATOM 796 N N . TYR A 1 102 ? 7.970 5.529 -16.860 1.00 72.00 102 TYR A N 1
ATOM 797 C CA . TYR A 1 102 ? 8.423 5.036 -18.162 1.00 72.00 102 TYR A CA 1
ATOM 798 C C . TYR A 1 102 ? 7.309 5.093 -19.216 1.00 72.00 102 TYR A C 1
ATOM 800 O O . TYR A 1 102 ? 7.549 5.434 -20.371 1.00 72.00 102 TYR A O 1
ATOM 808 N N . LEU A 1 103 ? 6.072 4.809 -18.808 1.00 74.00 103 LEU A N 1
ATOM 809 C CA . LEU A 1 103 ? 4.899 4.853 -19.678 1.00 74.00 103 LEU A CA 1
ATOM 810 C C . LEU A 1 103 ? 4.342 6.271 -19.898 1.00 74.00 103 LEU A C 1
ATOM 812 O O . LEU A 1 103 ? 3.357 6.422 -20.620 1.00 74.00 103 LEU A O 1
ATOM 816 N N . GLY A 1 104 ? 4.929 7.305 -19.284 1.00 73.31 104 GLY A N 1
ATOM 817 C CA . GLY A 1 104 ? 4.426 8.679 -19.362 1.00 73.31 104 GLY A CA 1
ATOM 818 C C . GLY A 1 104 ? 3.037 8.849 -18.738 1.00 73.31 104 GLY A C 1
ATOM 819 O O . GLY A 1 104 ? 2.288 9.750 -19.114 1.00 73.31 104 GLY A O 1
ATOM 820 N N . VAL A 1 105 ? 2.668 7.962 -17.813 1.00 68.50 105 VAL A N 1
ATOM 821 C CA . VAL A 1 105 ? 1.383 8.003 -17.117 1.00 68.50 105 VAL A CA 1
ATOM 822 C C . VAL A 1 105 ? 1.527 8.947 -15.915 1.00 68.50 105 VAL A C 1
ATOM 824 O O . VAL A 1 105 ? 2.514 8.853 -15.184 1.00 68.50 105 VAL A O 1
ATOM 827 N N . PRO A 1 106 ? 0.593 9.885 -15.685 1.00 63.44 106 PRO A N 1
ATOM 828 C CA . PRO A 1 106 ? 0.654 10.737 -14.503 1.00 63.44 106 PRO A CA 1
ATOM 829 C C . PRO A 1 106 ? 0.483 9.896 -13.225 1.00 63.44 106 PRO A C 1
ATOM 831 O O . PRO A 1 106 ? -0.316 8.953 -13.225 1.00 63.44 106 PRO A O 1
ATOM 834 N N . PRO A 1 107 ? 1.191 10.225 -12.126 1.00 60.53 107 PRO A N 1
ATOM 835 C CA . PRO A 1 107 ? 0.972 9.571 -10.843 1.00 60.53 107 PRO A CA 1
ATOM 836 C C . PRO A 1 107 ? -0.474 9.819 -10.405 1.00 60.53 107 PRO A C 1
ATOM 838 O O . PRO A 1 107 ? -0.915 10.961 -10.289 1.00 60.53 107 PRO A O 1
ATOM 841 N N . ALA A 1 108 ? -1.230 8.741 -10.217 1.00 60.94 108 ALA A N 1
ATOM 842 C CA . ALA A 1 108 ? -2.625 8.808 -9.809 1.00 60.94 108 ALA A CA 1
ATOM 843 C C . ALA A 1 108 ? -2.752 8.427 -8.326 1.00 60.94 108 ALA A C 1
ATOM 845 O O . ALA A 1 108 ? -2.124 7.441 -7.925 1.00 60.94 108 ALA A O 1
ATOM 846 N N . PRO A 1 109 ? -3.604 9.122 -7.544 1.00 62.28 109 PRO A N 1
ATOM 847 C CA . PRO A 1 109 ? -3.976 8.685 -6.201 1.00 62.28 109 PRO A CA 1
ATOM 848 C C . PRO A 1 109 ? -4.406 7.221 -6.227 1.00 62.28 109 PRO A C 1
ATOM 850 O O . PRO A 1 109 ? -5.118 6.786 -7.152 1.00 62.28 109 PRO A O 1
ATOM 853 N N . TRP A 1 110 ? -3.980 6.435 -5.238 1.00 63.84 110 TRP A N 1
ATOM 854 C CA . TRP A 1 110 ? -4.409 5.040 -5.161 1.00 63.84 110 TRP A CA 1
ATOM 855 C C . TRP A 1 110 ? -5.838 4.950 -4.601 1.00 63.84 110 TRP A C 1
ATOM 857 O O . TRP A 1 110 ? -6.571 4.023 -4.967 1.00 63.84 110 TRP A O 1
ATOM 867 N N . ILE A 1 111 ? -6.281 5.986 -3.875 1.00 56.19 111 ILE A N 1
ATOM 868 C CA . ILE A 1 111 ? -7.675 6.285 -3.531 1.00 56.19 111 ILE A CA 1
ATOM 869 C C . ILE A 1 111 ? -8.107 7.627 -4.138 1.00 56.19 111 ILE A C 1
ATOM 871 O O . ILE A 1 111 ? -7.699 8.697 -3.714 1.00 56.19 111 ILE A O 1
ATOM 875 N N . GLY A 1 112 ? -8.972 7.577 -5.154 1.00 55.56 112 GLY A N 1
ATOM 876 C CA . GLY A 1 112 ? -9.500 8.767 -5.833 1.00 55.56 112 GLY A CA 1
ATOM 877 C C . GLY A 1 112 ? -10.659 8.440 -6.777 1.00 55.56 112 GLY A C 1
ATOM 878 O O . GLY A 1 112 ? -10.921 7.265 -7.055 1.00 55.56 112 GLY A O 1
ATOM 879 N N . ASP A 1 113 ? -11.368 9.472 -7.246 1.00 49.84 113 ASP A N 1
ATOM 880 C CA . ASP A 1 113 ? -12.425 9.331 -8.255 1.00 49.84 113 ASP A CA 1
ATOM 881 C C . ASP A 1 113 ? -11.807 8.905 -9.596 1.00 49.84 113 ASP A C 1
ATOM 883 O O . ASP A 1 113 ? -10.867 9.517 -10.102 1.00 49.84 113 ASP A O 1
ATOM 887 N N . ARG A 1 114 ? -12.298 7.788 -10.137 1.00 56.22 114 ARG A N 1
ATOM 888 C CA . ARG A 1 114 ? -11.860 7.207 -11.415 1.00 56.22 114 ARG A CA 1
ATOM 889 C C . ARG A 1 114 ? -13.050 6.925 -12.318 1.00 56.22 114 ARG A C 1
ATOM 891 O O . ARG A 1 114 ? -13.043 5.943 -13.071 1.00 56.22 114 ARG A O 1
ATOM 898 N N . SER A 1 115 ? -14.076 7.768 -12.226 1.00 46.97 115 SER A N 1
ATOM 899 C CA . SER A 1 115 ? -15.039 7.939 -13.305 1.00 46.97 115 SER A CA 1
ATOM 900 C C . SER A 1 115 ? -14.271 7.962 -14.632 1.00 46.97 115 SER A C 1
ATOM 902 O O . SER A 1 115 ? -13.254 8.638 -14.790 1.00 46.97 115 SER A O 1
ATOM 904 N N . TYR A 1 116 ? -14.662 7.059 -15.531 1.00 43.53 116 TYR A N 1
ATOM 905 C CA . TYR A 1 116 ? -13.991 6.837 -16.803 1.00 43.53 116 TYR A CA 1
ATOM 906 C C . TYR A 1 116 ? -13.828 8.184 -17.507 1.00 43.53 116 TYR A C 1
ATOM 908 O O . TYR A 1 116 ? -14.827 8.801 -17.869 1.00 43.53 116 TYR A O 1
ATOM 916 N N . LEU A 1 117 ? -12.587 8.645 -17.699 1.00 48.22 117 LEU A N 1
ATOM 917 C CA . LEU A 1 117 ? -12.346 9.676 -18.696 1.00 48.22 117 LEU A CA 1
ATOM 918 C C . LEU A 1 117 ? -12.731 9.026 -20.024 1.00 48.22 117 LEU A C 1
ATOM 920 O O . LEU A 1 117 ? -12.088 8.029 -20.383 1.00 48.22 117 LEU A O 1
ATOM 924 N N . PRO A 1 118 ? -13.784 9.506 -20.71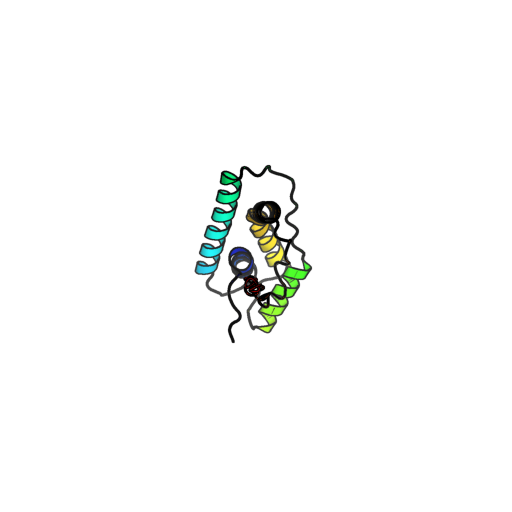3 1.00 53.00 118 PRO A N 1
ATOM 925 C CA . PRO A 1 118 ? -14.157 8.951 -21.997 1.00 53.00 118 PRO A CA 1
ATOM 926 C C . PRO A 1 118 ? -12.900 8.897 -22.850 1.00 53.00 118 PRO A C 1
ATOM 928 O O . PRO A 1 118 ? -12.161 9.886 -22.913 1.00 53.00 118 PRO A O 1
ATOM 931 N N . HIS A 1 119 ? -12.611 7.736 -23.453 1.00 52.44 119 HIS A N 1
ATOM 932 C CA . HIS A 1 119 ? -11.655 7.703 -24.551 1.00 52.44 119 HIS A CA 1
ATOM 933 C C . HIS A 1 119 ? -12.076 8.838 -25.465 1.00 52.44 119 HIS A C 1
ATOM 935 O O . HIS A 1 119 ? -13.198 8.829 -25.966 1.00 52.44 119 HIS A O 1
ATOM 941 N N . ARG A 1 120 ? -11.240 9.877 -25.569 1.00 53.59 120 ARG A N 1
ATOM 942 C CA . ARG A 1 120 ? -11.514 10.988 -26.464 1.00 53.59 120 ARG A CA 1
ATOM 943 C C . ARG A 1 120 ? -11.541 10.346 -27.835 1.00 53.59 120 ARG A C 1
ATOM 945 O O . ARG A 1 120 ? -10.481 10.033 -28.377 1.00 53.59 120 ARG A O 1
ATOM 952 N N . GLU A 1 121 ? -12.741 10.051 -28.325 1.00 54.91 121 GLU A N 1
ATOM 953 C CA . GLU A 1 121 ? -12.935 9.526 -29.659 1.00 54.91 121 GLU A CA 1
ATOM 954 C C . GLU A 1 121 ? -12.157 10.481 -30.553 1.00 54.91 121 GLU A C 1
ATOM 956 O O . GLU A 1 121 ? -12.362 11.701 -30.512 1.00 54.91 121 GLU A O 1
ATOM 961 N N . ARG A 1 122 ? -11.148 9.963 -31.263 1.00 55.00 122 ARG A N 1
ATOM 962 C CA . ARG A 1 122 ? -10.531 10.739 -32.331 1.00 55.00 122 ARG A CA 1
ATOM 963 C C . ARG A 1 122 ? -11.687 11.042 -33.266 1.00 55.00 122 ARG A C 1
ATOM 965 O O . ARG A 1 122 ? -12.141 10.144 -33.970 1.00 55.00 122 ARG A O 1
ATOM 972 N N . GLY A 1 123 ? -12.188 12.278 -33.194 1.00 59.47 123 GLY A N 1
ATOM 973 C CA . GLY A 1 123 ? -13.243 12.755 -34.071 1.00 59.47 123 GLY A CA 1
ATOM 974 C C . GLY A 1 123 ? -12.880 12.371 -35.502 1.00 59.47 123 GLY A C 1
ATOM 975 O O . GLY A 1 123 ? -11.682 12.355 -35.823 1.00 59.47 123 GLY A O 1
ATOM 976 N N . PRO A 1 124 ? -13.872 11.981 -36.318 1.00 54.91 124 PRO A N 1
ATOM 977 C CA . PRO A 1 124 ? -13.635 11.346 -37.602 1.00 54.91 124 PRO A CA 1
ATOM 978 C C . PRO A 1 124 ? -12.605 12.171 -38.357 1.0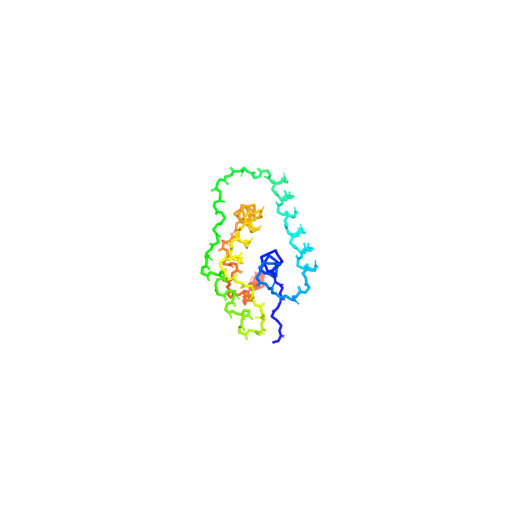0 54.91 124 PRO A C 1
ATOM 980 O O . PRO A 1 124 ? -12.784 13.377 -38.533 1.00 54.91 124 PRO A O 1
ATOM 983 N N . SER A 1 125 ? -11.487 11.526 -38.710 1.00 61.56 125 SER A N 1
ATOM 984 C CA . SER A 1 125 ? -10.446 12.125 -39.539 1.00 61.56 125 SER A CA 1
ATOM 985 C C . SER A 1 125 ? -11.155 12.790 -40.707 1.00 61.56 125 SER A C 1
ATOM 987 O O . SER A 1 125 ? -11.791 12.108 -41.513 1.00 61.56 125 SER A O 1
ATOM 989 N N . GLY A 1 126 ? -11.142 14.124 -40.718 1.00 59.75 126 GLY A N 1
ATOM 990 C CA . GLY A 1 126 ? -11.797 14.922 -41.735 1.00 59.75 126 GLY A CA 1
ATOM 991 C C . GLY A 1 126 ? -11.131 14.620 -43.062 1.00 59.75 126 GLY A C 1
ATOM 992 O O . GLY A 1 126 ? -10.159 15.274 -43.440 1.00 59.75 126 GLY A O 1
ATOM 993 N N . ARG A 1 127 ? -11.636 13.602 -43.760 1.00 60.50 127 ARG A N 1
ATOM 994 C CA . ARG A 1 127 ? -11.286 13.314 -45.139 1.00 60.50 127 ARG A CA 1
ATOM 995 C C . ARG A 1 127 ? -11.791 14.508 -45.933 1.00 60.50 127 ARG A C 1
ATOM 997 O O . ARG A 1 127 ? -12.971 14.577 -46.262 1.00 60.50 127 ARG A O 1
ATOM 1004 N N . ARG A 1 128 ? -10.908 15.487 -46.163 1.00 63.31 128 ARG A N 1
ATOM 1005 C CA . ARG A 1 128 ? -11.167 16.605 -47.071 1.00 63.31 128 ARG A CA 1
ATOM 1006 C C . ARG A 1 128 ? -11.585 15.996 -48.403 1.00 63.31 128 ARG A C 1
ATOM 1008 O O . ARG A 1 128 ? -10.782 15.349 -49.072 1.00 63.31 128 ARG A O 1
ATOM 1015 N N . VAL A 1 129 ? -12.858 16.151 -48.739 1.00 66.69 129 VAL A N 1
ATOM 1016 C CA . VAL A 1 129 ? -13.354 15.858 -50.078 1.00 66.69 129 VAL A CA 1
ATOM 1017 C C . VAL A 1 129 ? -12.712 16.903 -50.997 1.00 66.69 129 VAL A C 1
ATOM 1019 O O . VAL A 1 129 ? -12.796 18.090 -50.673 1.00 66.69 129 VAL A O 1
ATOM 1022 N N . PRO A 1 130 ? -12.020 16.515 -52.082 1.00 62.66 130 PRO A N 1
ATOM 1023 C CA . PRO A 1 130 ? -11.445 17.487 -52.998 1.00 62.66 130 PRO A CA 1
ATOM 1024 C C . PRO A 1 130 ? -12.587 18.220 -53.703 1.00 62.66 130 PRO A C 1
ATOM 1026 O O . PRO A 1 130 ? -13.482 17.582 -54.258 1.00 62.66 130 PRO A O 1
ATOM 1029 N N . THR A 1 131 ? -12.562 19.548 -53.671 1.00 64.88 131 THR A N 1
ATOM 1030 C CA . THR A 1 131 ? -13.474 20.393 -54.444 1.00 64.88 131 THR A CA 1
ATOM 1031 C C . THR A 1 131 ? -13.229 20.169 -55.941 1.00 64.88 131 THR A C 1
ATOM 1033 O O . THR A 1 131 ? -12.074 20.250 -56.373 1.00 64.88 131 THR A O 1
ATOM 1036 N N . PRO A 1 132 ? -14.264 19.872 -56.750 1.00 63.31 132 PRO A N 1
ATOM 1037 C CA . PRO A 1 132 ? -14.122 19.871 -58.198 1.00 63.31 132 PRO A CA 1
ATOM 1038 C C . PRO A 1 132 ? -13.989 21.316 -58.709 1.00 63.31 132 PRO A C 1
ATOM 1040 O O . PRO A 1 132 ? -14.472 22.248 -58.068 1.00 63.31 132 PRO A O 1
ATOM 1043 N N . ARG A 1 133 ? -13.255 21.447 -59.820 1.00 59.69 133 ARG A N 1
ATOM 1044 C CA . ARG A 1 133 ? -12.756 22.690 -60.431 1.00 59.69 133 ARG A CA 1
ATOM 1045 C C . ARG A 1 133 ? -13.837 23.692 -60.812 1.00 59.69 133 ARG A C 1
ATOM 1047 O O . ARG A 1 133 ? -14.889 23.241 -61.312 1.00 59.69 133 ARG A O 1
#

pLDDT: mean 73.55, std 15.33, range [28.06, 90.56]

Sequence (133 aa):
MGELVRRGADAATLVMTTLDGVPVGHARLMFKVGAHLVADMRSNFKYSDHDQVAGVEREEFDDACQRLRKAGYRLREQESAWDQFSSMRSKYASGLNETTKYLGVPPAPWIGDRSYLPHRERGPSGRRVPTPR

Radius of gyration: 19.89 Å; chains: 1; bounding box: 42×39×75 Å

Organism: NCBI:txid3127015

Secondary structure (DSSP, 8-state):
-----S-HHHHHHHHHHHBSSS--HHHHHHHHHHHHHHHHHHHHHT-----------HHHHHHHHHHHHHTT--B--HHHHHHHHHHHHHHHHHHHHHHHHHTTPPP--SSS----------------PPPP-